Protein AF-A0A356T000-F1 (afdb_monomer_lite)

Foldseek 3Di:
DPPAVVPDDPLCCCVADDQPHVHPHPHPADPPNLQCQLVVCVVCVPVVCSHPVDSVVSNVSSVD

pLDDT: mean 82.18, std 12.8, range [48.88, 95.38]

Radius of gyration: 13.36 Å; chains: 1; bounding box: 27×31×34 Å

Structure (mmCIF, N/CA/C/O backbone):
data_AF-A0A356T000-F1
#
_entry.id   AF-A0A356T000-F1
#
loop_
_atom_site.group_PDB
_atom_site.id
_atom_site.type_symbol
_atom_site.label_atom_id
_atom_site.label_alt_id
_atom_site.label_comp_id
_atom_site.label_asym_id
_atom_site.label_entity_id
_atom_site.label_seq_id
_atom_site.pdbx_PDB_ins_code
_atom_site.Cartn_x
_atom_site.Cartn_y
_atom_site.Cartn_z
_atom_site.occupancy
_atom_site.B_iso_or_equiv
_atom_site.auth_seq_id
_atom_site.auth_comp_id
_atom_site.auth_asym_id
_atom_site.auth_atom_id
_atom_site.pdbx_PDB_model_num
ATOM 1 N N . MET A 1 1 ? -8.813 11.670 20.533 1.00 49.28 1 MET A N 1
ATOM 2 C CA . MET A 1 1 ? -9.207 10.385 19.911 1.00 49.28 1 MET A CA 1
ATOM 3 C C . MET A 1 1 ? -9.531 10.676 18.457 1.00 49.28 1 MET A C 1
ATOM 5 O O . MET A 1 1 ? -10.314 11.584 18.217 1.00 49.28 1 MET A O 1
ATOM 9 N N . ASN A 1 2 ? -8.887 10.005 17.500 1.00 60.19 2 ASN A N 1
ATOM 10 C CA . ASN A 1 2 ? -9.152 10.240 16.076 1.00 60.19 2 ASN A CA 1
ATOM 11 C C . ASN A 1 2 ? -10.535 9.670 15.725 1.00 60.19 2 ASN A C 1
ATOM 13 O O . ASN A 1 2 ? -10.727 8.459 15.791 1.00 60.19 2 ASN A O 1
ATOM 17 N N . ALA A 1 3 ? -11.487 10.544 15.384 1.00 79.12 3 ALA A N 1
ATOM 18 C CA . ALA A 1 3 ? -12.916 10.235 15.241 1.00 79.12 3 ALA A CA 1
ATOM 19 C C . ALA A 1 3 ? -13.262 9.200 14.148 1.00 79.12 3 ALA A C 1
ATOM 21 O O . ALA A 1 3 ? -14.373 8.693 14.114 1.00 79.12 3 ALA A O 1
ATOM 22 N N . CYS A 1 4 ? -12.331 8.870 13.252 1.00 79.50 4 CYS A N 1
ATOM 23 C CA . CYS A 1 4 ? -12.575 7.948 12.139 1.00 79.50 4 CYS A CA 1
ATOM 24 C C . CYS A 1 4 ? -12.408 6.480 12.561 1.00 79.50 4 CYS A C 1
ATOM 26 O O . CYS A 1 4 ? -13.200 5.617 12.189 1.00 79.50 4 CYS A O 1
ATOM 28 N N . ALA A 1 5 ? -11.392 6.202 13.384 1.00 84.12 5 ALA A N 1
ATOM 29 C CA . ALA A 1 5 ? -11.033 4.845 13.797 1.00 84.12 5 ALA A CA 1
ATOM 30 C C . ALA A 1 5 ? -12.014 4.239 14.817 1.00 84.12 5 ALA A C 1
ATOM 32 O O . ALA A 1 5 ? -11.889 3.072 15.173 1.00 84.12 5 ALA A O 1
ATOM 33 N N . SER A 1 6 ? -12.991 5.017 15.298 1.00 87.50 6 SER A N 1
ATOM 34 C CA . SER A 1 6 ? -14.072 4.490 16.134 1.00 87.50 6 SER A CA 1
ATOM 35 C C . SER A 1 6 ? -15.078 3.654 15.342 1.00 87.50 6 SER A C 1
ATOM 37 O O . SER A 1 6 ? -15.739 2.808 15.934 1.00 87.50 6 SER A O 1
ATOM 39 N N . CYS A 1 7 ? -15.197 3.885 14.029 1.00 86.62 7 CYS A N 1
ATOM 40 C CA . CYS A 1 7 ? -16.154 3.187 13.162 1.00 86.62 7 CYS A CA 1
ATOM 41 C C . CYS A 1 7 ? -15.496 2.499 11.956 1.00 86.62 7 CYS A C 1
ATOM 43 O O . CYS A 1 7 ? -16.091 1.594 11.378 1.00 86.62 7 CYS A O 1
ATOM 45 N N . HIS A 1 8 ? -14.287 2.913 11.573 1.00 85.75 8 HIS A N 1
ATOM 46 C CA . HIS A 1 8 ? -13.590 2.429 10.384 1.00 85.75 8 HIS A CA 1
ATOM 47 C C . HIS A 1 8 ? -12.279 1.724 10.722 1.00 85.75 8 HIS A C 1
ATOM 49 O O . HIS A 1 8 ? -11.628 2.020 11.727 1.00 85.75 8 HIS A O 1
ATOM 55 N N . ALA A 1 9 ? -11.870 0.807 9.850 1.00 85.12 9 ALA A N 1
ATOM 56 C CA . ALA A 1 9 ? -10.584 0.138 9.940 1.00 85.12 9 ALA A CA 1
ATOM 57 C C . ALA A 1 9 ? -9.485 0.965 9.252 1.00 85.12 9 ALA A C 1
ATOM 59 O O . ALA A 1 9 ? -9.746 1.791 8.384 1.00 85.12 9 ALA A O 1
ATOM 60 N N . GLU A 1 10 ? -8.224 0.674 9.582 1.00 78.25 10 GLU A N 1
ATOM 61 C CA . GLU A 1 10 ? -7.041 1.290 8.954 1.00 78.25 10 GLU A CA 1
ATOM 62 C C . GLU A 1 10 ? -7.101 1.299 7.416 1.00 78.25 10 GLU A C 1
ATOM 64 O O . GLU A 1 10 ? -6.703 2.274 6.780 1.00 78.25 10 GLU A O 1
ATOM 69 N N . ARG A 1 11 ? -7.635 0.227 6.818 1.00 77.50 11 ARG A N 1
ATOM 70 C CA . ARG A 1 11 ? -7.764 0.078 5.361 1.00 77.50 11 ARG A CA 1
ATOM 71 C C . ARG A 1 11 ? -8.661 1.142 4.717 1.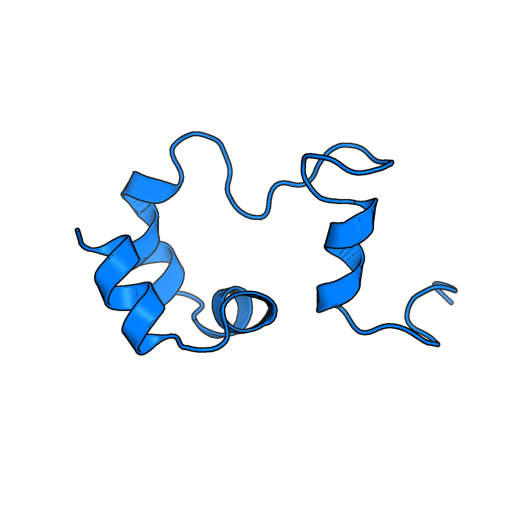00 77.50 11 ARG A C 1
ATOM 73 O O . ARG A 1 11 ? -8.532 1.396 3.527 1.00 77.50 11 ARG A O 1
ATOM 80 N N . ASP A 1 12 ? -9.552 1.761 5.486 1.00 80.50 12 ASP A N 1
ATOM 81 C CA . ASP A 1 12 ? -10.543 2.710 4.979 1.00 80.50 12 ASP A CA 1
ATOM 82 C C . ASP A 1 12 ? -9.968 4.132 4.881 1.00 80.50 12 ASP A C 1
ATOM 84 O O . ASP A 1 12 ? -10.484 4.969 4.143 1.00 80.50 12 ASP A O 1
ATOM 88 N N . CYS A 1 13 ? -8.855 4.410 5.571 1.00 78.25 13 CYS A N 1
ATOM 89 C CA . CYS A 1 13 ? -8.212 5.725 5.594 1.00 78.25 13 CYS A CA 1
ATOM 90 C C . CYS A 1 13 ? -7.832 6.214 4.187 1.00 78.25 13 CYS A C 1
ATOM 92 O O . CYS A 1 13 ? -7.956 7.400 3.879 1.00 78.25 13 CYS A O 1
ATOM 94 N N . VAL A 1 14 ? -7.393 5.301 3.313 1.00 74.94 14 VAL A N 1
ATOM 95 C CA . VAL A 1 14 ? -6.936 5.630 1.952 1.00 74.94 14 VAL A CA 1
ATOM 96 C C . VAL A 1 14 ? -8.078 5.945 0.986 1.00 74.94 14 VAL A C 1
ATOM 98 O O . VAL A 1 14 ? -7.820 6.516 -0.070 1.00 74.94 14 VAL A O 1
ATOM 101 N N . GLN A 1 15 ? -9.332 5.664 1.350 1.00 74.69 15 GLN A N 1
ATOM 102 C CA . GLN A 1 15 ? -10.492 6.060 0.545 1.00 74.69 15 GLN A CA 1
ATOM 103 C C . GLN A 1 15 ? -10.606 7.588 0.443 1.00 74.69 15 GLN A C 1
ATOM 105 O O . GLN A 1 15 ? -10.998 8.113 -0.594 1.00 74.69 15 GLN A O 1
ATOM 110 N N . CYS A 1 16 ? -10.212 8.295 1.508 1.00 70.38 16 CYS A N 1
ATOM 111 C CA . CYS A 1 16 ? -10.233 9.756 1.572 1.00 70.38 16 CYS A CA 1
ATOM 112 C C . CYS A 1 16 ? -8.828 10.378 1.610 1.00 70.38 16 CYS A C 1
ATOM 114 O O . CYS A 1 16 ? -8.663 11.487 1.126 1.00 70.38 16 CYS A O 1
ATOM 116 N N . HIS A 1 17 ? -7.805 9.695 2.132 1.00 74.81 17 HIS A N 1
ATOM 117 C CA . HIS A 1 17 ? -6.428 10.219 2.196 1.00 74.81 17 HIS A CA 1
ATOM 118 C C . HIS A 1 17 ? -5.462 9.601 1.173 1.00 74.81 17 HIS A C 1
ATOM 120 O O . HIS A 1 17 ? -4.278 9.945 1.157 1.00 74.81 17 HIS A O 1
ATOM 126 N N . GLY A 1 18 ? -5.948 8.696 0.323 1.00 70.44 18 GLY A N 1
ATOM 127 C CA . GLY A 1 18 ? -5.170 8.121 -0.770 1.00 70.44 18 GLY A CA 1
ATOM 128 C C . GLY A 1 18 ? -4.905 9.125 -1.890 1.00 70.44 18 GLY A C 1
ATOM 129 O O . GLY A 1 18 ? -5.410 10.245 -1.875 1.00 70.44 18 GLY A O 1
ATOM 130 N N . ALA A 1 19 ? -4.138 8.700 -2.895 1.00 62.50 19 ALA A N 1
ATOM 131 C CA . ALA A 1 19 ? -3.678 9.522 -4.023 1.00 62.50 19 ALA A CA 1
ATOM 132 C C . ALA A 1 19 ? -4.772 10.328 -4.761 1.00 62.50 19 ALA A C 1
ATOM 134 O O . ALA A 1 19 ? -4.451 11.308 -5.424 1.00 62.50 19 ALA A O 1
ATOM 135 N N . LEU A 1 20 ? -6.040 9.913 -4.663 1.00 60.12 20 LEU A N 1
ATOM 136 C CA . LEU A 1 20 ? -7.190 10.522 -5.343 1.00 60.12 20 LEU A CA 1
ATOM 137 C C . LEU A 1 20 ? -8.232 11.127 -4.378 1.00 60.12 20 LEU A C 1
ATOM 139 O O . LEU A 1 20 ? -9.316 11.501 -4.817 1.00 60.12 20 LEU A O 1
ATOM 143 N N . GLY A 1 21 ? -7.951 11.179 -3.072 1.00 59.03 21 GLY A N 1
ATOM 144 C CA . GLY A 1 21 ? -8.905 11.619 -2.050 1.00 59.03 21 GLY A CA 1
ATOM 145 C C . GLY A 1 21 ? -8.746 13.077 -1.584 1.00 59.03 21 GLY A C 1
ATOM 146 O O . GLY A 1 21 ? -7.895 13.828 -2.053 1.00 59.03 21 GLY A O 1
ATOM 147 N N . ILE A 1 22 ? -9.577 13.473 -0.617 1.00 48.88 22 ILE A N 1
ATOM 148 C CA . ILE A 1 22 ? -9.520 14.739 0.134 1.00 48.88 22 ILE A CA 1
ATOM 149 C C . ILE A 1 22 ? -8.358 14.725 1.149 1.00 48.88 22 ILE A C 1
ATOM 151 O O . ILE A 1 22 ? -8.515 14.437 2.336 1.00 48.88 22 ILE A O 1
ATOM 155 N N . GLY A 1 23 ? -7.150 15.027 0.676 1.00 55.78 23 GLY A N 1
ATOM 156 C CA . GLY A 1 23 ? -5.933 15.134 1.488 1.00 55.78 23 GLY A CA 1
ATOM 157 C C . GLY A 1 23 ? -4.676 15.194 0.622 1.00 55.78 23 GLY A C 1
ATOM 158 O O . GLY A 1 23 ? -4.771 15.117 -0.596 1.00 55.78 23 GLY A O 1
ATOM 159 N N . ALA A 1 24 ? -3.490 15.293 1.237 1.00 57.72 24 ALA A N 1
ATOM 160 C CA . ALA A 1 24 ? -2.188 15.414 0.555 1.00 57.72 24 ALA A CA 1
ATOM 161 C C . ALA A 1 24 ? -1.797 14.228 -0.367 1.00 57.72 24 ALA A C 1
ATOM 163 O O . ALA A 1 24 ? -0.669 14.184 -0.848 1.00 57.72 24 ALA A O 1
ATOM 164 N N . GLY A 1 25 ? -2.702 13.275 -0.614 1.00 61.94 25 GLY A N 1
ATOM 165 C CA . GLY A 1 25 ? -2.522 12.213 -1.594 1.00 61.94 25 GLY A CA 1
ATOM 166 C C . GLY A 1 25 ? -1.428 11.228 -1.208 1.00 61.94 25 GLY A C 1
ATOM 167 O O . GLY A 1 25 ? -0.430 11.106 -1.918 1.00 61.94 25 GLY A O 1
ATOM 168 N N . VAL A 1 26 ? -1.594 10.496 -0.102 1.00 68.44 26 VAL A N 1
ATOM 169 C CA . VAL A 1 26 ? -0.637 9.438 0.245 1.00 68.44 26 VAL A CA 1
ATOM 170 C C . VAL A 1 26 ? -0.953 8.228 -0.621 1.00 68.44 26 VAL A C 1
ATOM 172 O O . VAL A 1 26 ? -1.802 7.399 -0.293 1.00 68.44 26 VAL A O 1
ATOM 175 N N . SER A 1 27 ? -0.291 8.137 -1.771 1.00 75.19 27 SER A N 1
ATOM 176 C CA . SER A 1 27 ? -0.297 6.890 -2.521 1.00 75.19 27 SER A CA 1
ATOM 177 C C . SER A 1 27 ? 0.416 5.820 -1.689 1.00 75.19 27 SER A C 1
ATOM 179 O O . SER A 1 27 ? 1.575 6.031 -1.323 1.00 75.19 27 SER A O 1
ATOM 181 N N . PRO A 1 28 ? -0.207 4.656 -1.424 1.00 76.50 28 PRO A N 1
ATOM 182 C CA . PRO A 1 28 ? 0.509 3.523 -0.839 1.00 76.50 28 PRO A CA 1
ATOM 183 C C . PRO A 1 28 ? 1.650 3.042 -1.753 1.00 76.50 28 PRO A C 1
ATOM 185 O O . PRO A 1 28 ? 2.560 2.362 -1.290 1.00 76.50 28 PRO A O 1
ATOM 188 N N . HIS A 1 29 ? 1.625 3.433 -3.035 1.00 87.56 29 HIS A N 1
ATOM 189 C CA . HIS A 1 29 ? 2.658 3.163 -4.028 1.00 87.56 29 HIS A CA 1
ATOM 190 C C . HIS A 1 29 ? 3.186 4.479 -4.629 1.00 87.56 29 HIS A C 1
ATOM 192 O O . HIS A 1 29 ? 2.472 5.116 -5.411 1.00 87.56 29 HIS A O 1
ATOM 198 N N . PRO A 1 30 ? 4.413 4.923 -4.310 1.00 83.62 30 PRO A N 1
ATOM 199 C CA . PRO A 1 30 ? 5.003 6.087 -4.969 1.00 83.62 30 PRO A CA 1
ATOM 200 C C . PRO A 1 30 ? 5.208 5.854 -6.483 1.00 83.62 30 PRO A C 1
ATOM 202 O O . PRO A 1 30 ? 5.165 4.711 -6.953 1.00 83.62 30 PRO A O 1
ATOM 205 N N . PRO A 1 31 ? 5.460 6.913 -7.275 1.00 84.88 31 PRO A N 1
ATOM 206 C CA . PRO A 1 31 ? 5.827 6.764 -8.682 1.00 84.88 31 PRO A CA 1
ATOM 207 C C . PRO A 1 31 ? 6.988 5.775 -8.862 1.00 84.88 31 PRO A C 1
ATOM 209 O O . PRO A 1 31 ? 7.984 5.838 -8.145 1.00 84.88 31 PRO A O 1
ATOM 212 N N . GLY A 1 32 ? 6.848 4.837 -9.803 1.00 87.44 32 GLY A N 1
ATOM 213 C CA . GLY A 1 32 ? 7.862 3.809 -10.074 1.00 87.44 32 GLY A CA 1
ATOM 214 C C . GLY A 1 32 ? 7.902 2.635 -9.085 1.00 87.44 32 GLY A C 1
ATOM 215 O O . GLY A 1 32 ? 8.719 1.735 -9.264 1.00 87.44 32 GLY A O 1
ATOM 216 N N . PHE A 1 33 ? 7.008 2.581 -8.088 1.00 90.88 33 PHE A N 1
ATOM 217 C CA . PHE A 1 33 ? 6.988 1.522 -7.066 1.00 90.88 33 PHE A CA 1
ATOM 218 C C . PHE A 1 33 ? 6.922 0.091 -7.623 1.00 90.88 33 PHE A C 1
ATOM 220 O O . PHE A 1 33 ? 7.418 -0.834 -6.988 1.00 90.88 33 PHE A O 1
ATOM 227 N N . ALA A 1 34 ? 6.363 -0.111 -8.822 1.00 90.94 34 ALA A N 1
ATOM 228 C CA . ALA A 1 34 ? 6.310 -1.427 -9.463 1.00 90.94 34 ALA A CA 1
ATOM 229 C C . ALA A 1 34 ? 7.693 -2.111 -9.532 1.00 90.94 34 ALA A C 1
ATOM 231 O O . ALA A 1 34 ? 7.786 -3.308 -9.278 1.00 90.94 34 ALA A O 1
ATOM 232 N N . ALA A 1 35 ? 8.771 -1.346 -9.751 1.00 93.38 35 ALA A N 1
ATOM 233 C CA . ALA A 1 35 ? 10.136 -1.874 -9.826 1.00 93.38 35 ALA A CA 1
ATOM 234 C C . ALA A 1 35 ? 10.653 -2.460 -8.497 1.00 93.38 35 ALA A C 1
ATOM 236 O O . ALA A 1 35 ? 11.560 -3.289 -8.497 1.00 93.38 35 ALA A O 1
ATOM 237 N N . SER A 1 36 ? 10.088 -2.046 -7.360 1.00 93.06 36 SER A N 1
ATOM 238 C CA . SER A 1 36 ? 10.445 -2.535 -6.022 1.00 93.06 36 SER A CA 1
ATOM 239 C C . SER A 1 36 ? 9.324 -3.338 -5.351 1.00 93.06 36 SER A C 1
ATOM 241 O O . SER A 1 36 ? 9.497 -3.790 -4.217 1.00 93.06 36 SER A O 1
ATOM 243 N N . CYS A 1 37 ? 8.215 -3.585 -6.061 1.00 94.69 37 CYS A N 1
ATOM 244 C CA . CYS A 1 37 ? 7.010 -4.269 -5.574 1.00 94.69 37 CYS A CA 1
ATOM 245 C C . CYS A 1 37 ? 7.340 -5.595 -4.885 1.00 94.69 37 CYS A C 1
ATOM 247 O O . CYS A 1 37 ? 6.934 -5.830 -3.748 1.00 94.69 37 CYS A O 1
ATOM 249 N N . LEU A 1 38 ? 8.143 -6.442 -5.535 1.00 95.19 38 LEU A N 1
ATOM 250 C CA . LEU A 1 38 ? 8.486 -7.767 -5.018 1.00 95.19 38 LEU A CA 1
ATOM 251 C C . LEU A 1 38 ? 9.355 -7.700 -3.749 1.00 95.19 38 LEU A C 1
ATOM 253 O O . LEU A 1 38 ? 9.161 -8.483 -2.813 1.00 95.19 38 LEU A O 1
ATOM 257 N N . GLY A 1 39 ? 10.291 -6.747 -3.703 1.00 95.12 39 GLY A N 1
ATOM 258 C CA . GLY A 1 39 ? 11.136 -6.495 -2.535 1.00 95.12 39 GLY A CA 1
ATOM 259 C C . GLY A 1 39 ? 10.323 -5.973 -1.351 1.00 95.12 39 GLY A C 1
ATOM 260 O O . GLY A 1 39 ? 10.442 -6.496 -0.243 1.00 95.12 39 GLY A O 1
ATOM 261 N N . ALA A 1 40 ? 9.429 -5.014 -1.596 1.00 94.56 40 ALA A N 1
ATOM 262 C CA . ALA A 1 40 ? 8.529 -4.468 -0.584 1.00 94.56 40 ALA A CA 1
ATOM 263 C C . ALA A 1 40 ? 7.546 -5.526 -0.049 1.00 94.56 40 ALA A C 1
ATOM 265 O O . ALA A 1 40 ? 7.389 -5.655 1.167 1.00 94.56 40 ALA A O 1
ATOM 266 N N . LEU A 1 41 ? 6.951 -6.338 -0.933 1.00 95.38 41 LEU A N 1
ATOM 267 C CA . LEU A 1 41 ? 6.072 -7.451 -0.561 1.00 95.38 41 LEU A CA 1
ATOM 268 C C . LEU A 1 41 ? 6.797 -8.473 0.322 1.00 95.38 41 LEU A C 1
ATOM 270 O O . LEU A 1 41 ? 6.239 -8.941 1.313 1.00 95.38 41 LEU A O 1
ATOM 274 N N . SER A 1 42 ? 8.045 -8.799 -0.014 1.00 94.44 42 SER A N 1
ATOM 275 C CA . SER A 1 42 ? 8.854 -9.736 0.773 1.00 94.44 42 SER A CA 1
ATOM 276 C C . SER A 1 42 ? 9.276 -9.147 2.126 1.00 94.44 42 SER A C 1
ATOM 278 O O . SER A 1 42 ? 9.387 -9.887 3.099 1.00 94.44 42 SER A O 1
ATOM 280 N N . GLY A 1 43 ? 9.471 -7.826 2.208 1.00 95.31 43 GLY A N 1
ATOM 281 C CA . GLY A 1 43 ? 9.850 -7.127 3.440 1.00 95.31 43 GLY A CA 1
ATOM 282 C C . GLY A 1 43 ? 8.691 -6.857 4.407 1.00 95.31 43 GLY A C 1
ATOM 283 O O . GLY A 1 43 ? 8.893 -6.889 5.619 1.00 95.31 43 GLY A O 1
ATOM 284 N N . ASN A 1 44 ? 7.475 -6.600 3.909 1.00 93.69 44 ASN A N 1
ATOM 285 C CA . ASN A 1 44 ? 6.296 -6.362 4.750 1.00 93.69 44 ASN A CA 1
ATOM 286 C C . ASN A 1 44 ? 4.981 -6.775 4.065 1.00 93.69 44 ASN A C 1
ATOM 288 O O . ASN A 1 44 ? 4.132 -5.954 3.710 1.00 93.69 44 ASN A O 1
ATOM 292 N N . ALA A 1 45 ? 4.769 -8.084 3.957 1.00 93.94 45 ALA A N 1
ATOM 293 C CA . ALA A 1 45 ? 3.566 -8.657 3.359 1.00 93.94 45 ALA A CA 1
ATOM 294 C C . ALA A 1 45 ? 2.253 -8.248 4.056 1.00 93.94 45 ALA A C 1
ATOM 296 O O . ALA A 1 45 ? 1.192 -8.217 3.426 1.00 93.94 45 ALA A O 1
ATOM 297 N N . ARG A 1 46 ? 2.301 -7.920 5.358 1.00 91.38 46 ARG A N 1
ATOM 298 C CA . ARG A 1 46 ? 1.120 -7.498 6.126 1.00 91.38 46 ARG A CA 1
ATOM 299 C C . ARG A 1 46 ? 0.557 -6.180 5.598 1.00 91.38 46 ARG A C 1
ATOM 301 O O . ARG A 1 46 ? -0.654 -6.098 5.422 1.00 91.38 46 ARG A O 1
ATOM 308 N N . ALA A 1 47 ? 1.414 -5.198 5.311 1.00 88.38 47 ALA A N 1
ATOM 309 C CA . ALA A 1 47 ? 0.987 -3.911 4.760 1.00 88.38 47 ALA A CA 1
ATOM 310 C C . ALA A 1 47 ? 0.305 -4.077 3.392 1.00 88.38 47 ALA A C 1
ATOM 312 O O . ALA A 1 47 ? -0.733 -3.473 3.136 1.00 88.38 47 ALA A O 1
ATOM 313 N N . CYS A 1 48 ? 0.828 -4.969 2.544 1.00 91.25 48 CYS A N 1
ATOM 314 C CA . CYS A 1 48 ? 0.222 -5.282 1.250 1.00 91.25 48 CYS A CA 1
ATOM 315 C C . CYS A 1 48 ? -1.146 -5.968 1.406 1.00 91.25 48 CYS A C 1
ATOM 317 O O . CYS A 1 48 ? -2.096 -5.643 0.690 1.00 91.25 48 CYS A O 1
ATOM 319 N N . ARG A 1 49 ? -1.276 -6.896 2.366 1.00 90.25 49 ARG A N 1
ATOM 320 C CA . ARG A 1 49 ? -2.520 -7.648 2.604 1.00 90.25 49 ARG A CA 1
ATOM 321 C C . ARG A 1 49 ? -3.685 -6.750 3.009 1.00 90.25 49 ARG A C 1
ATOM 323 O O . ARG A 1 49 ? -4.820 -7.083 2.677 1.00 90.25 49 ARG A O 1
ATOM 330 N N . THR A 1 50 ? -3.418 -5.635 3.694 1.00 86.06 50 THR A N 1
ATOM 331 C CA . THR A 1 50 ? -4.447 -4.686 4.151 1.00 86.06 50 THR A CA 1
ATOM 332 C C . THR A 1 50 ? -5.397 -4.269 3.025 1.00 86.06 50 THR A C 1
ATOM 334 O O . THR A 1 50 ? -6.601 -4.168 3.277 1.00 86.06 50 THR A O 1
ATOM 337 N N . CYS A 1 51 ? -4.875 -4.124 1.799 1.00 85.88 51 CYS A N 1
ATOM 338 C CA . CYS A 1 51 ? -5.644 -3.724 0.617 1.00 85.88 51 CYS A CA 1
ATOM 339 C C . CYS A 1 51 ? -5.739 -4.811 -0.470 1.00 85.88 51 CYS A C 1
ATOM 341 O O . CYS A 1 51 ? -6.749 -4.879 -1.162 1.00 85.88 51 CYS A O 1
ATOM 343 N N . HIS A 1 52 ? -4.719 -5.660 -0.645 1.00 89.00 52 HIS A N 1
ATOM 344 C CA . HIS A 1 52 ? -4.674 -6.612 -1.767 1.00 89.00 52 HIS A CA 1
ATOM 345 C C . HIS A 1 52 ? -5.281 -7.992 -1.472 1.00 89.00 52 HIS A C 1
ATOM 347 O O . HIS A 1 52 ? -5.627 -8.699 -2.414 1.00 89.00 52 HIS A O 1
ATOM 353 N N . GLY A 1 53 ? -5.438 -8.378 -0.199 1.00 88.31 53 GLY A N 1
ATOM 354 C CA . GLY A 1 53 ? -6.076 -9.640 0.203 1.00 88.31 53 GLY A CA 1
ATOM 355 C C . GLY A 1 53 ? -5.266 -10.900 -0.133 1.00 88.31 53 GLY A C 1
ATOM 356 O O . GLY A 1 53 ? -4.666 -11.499 0.762 1.00 88.31 53 GLY A O 1
ATOM 357 N N . ASP A 1 54 ? -5.246 -11.294 -1.407 1.00 94.88 54 ASP A N 1
ATOM 358 C CA . ASP A 1 54 ? -4.521 -12.461 -1.917 1.00 94.88 54 ASP A CA 1
ATOM 359 C C . ASP A 1 54 ? -3.067 -12.097 -2.240 1.00 94.88 54 ASP A C 1
ATOM 361 O O . ASP A 1 54 ? -2.751 -11.433 -3.231 1.00 94.88 54 ASP A O 1
ATOM 365 N N . LEU A 1 55 ? -2.166 -12.530 -1.361 1.00 93.62 55 LEU A N 1
ATOM 366 C CA . LEU A 1 55 ? -0.743 -12.243 -1.488 1.00 93.62 55 LEU A CA 1
ATOM 367 C C . LEU A 1 55 ? -0.041 -13.104 -2.536 1.00 93.62 55 LEU A C 1
ATOM 369 O O . LEU A 1 55 ? 0.985 -12.667 -3.052 1.00 93.62 55 LEU A O 1
ATOM 373 N N . GLU A 1 56 ? -0.571 -14.280 -2.861 1.00 94.00 56 GLU A N 1
ATOM 374 C CA . GLU A 1 56 ? 0.033 -15.146 -3.874 1.00 94.00 56 GLU A CA 1
ATOM 375 C C . GLU A 1 56 ? -0.281 -14.602 -5.267 1.00 94.00 56 GLU A C 1
ATOM 377 O O . GLU A 1 56 ? 0.620 -14.396 -6.087 1.00 94.00 56 GLU A O 1
ATOM 382 N N . ALA A 1 57 ? -1.542 -14.217 -5.488 1.00 94.75 57 ALA A N 1
ATOM 383 C CA . ALA A 1 57 ? -1.931 -13.471 -6.678 1.00 94.75 57 ALA A CA 1
ATOM 384 C C . ALA A 1 57 ? -1.150 -12.154 -6.812 1.00 94.75 57 ALA A C 1
ATOM 386 O O . ALA A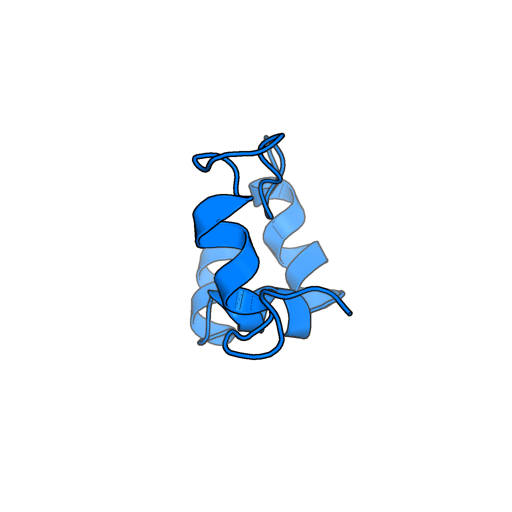 1 57 ? -0.688 -11.810 -7.902 1.00 94.75 57 ALA A O 1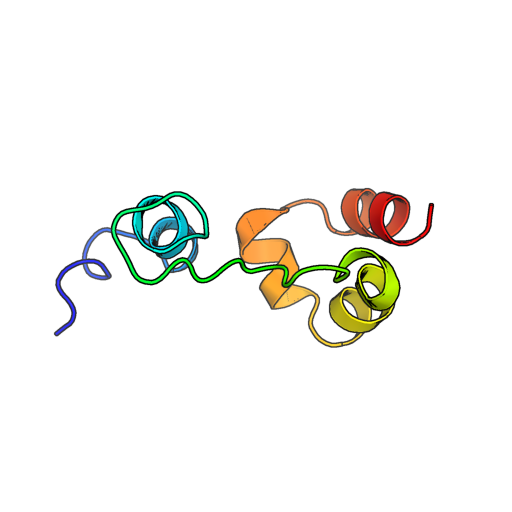
ATOM 387 N N . LEU A 1 58 ? -0.957 -11.415 -5.712 1.00 94.38 58 LEU A N 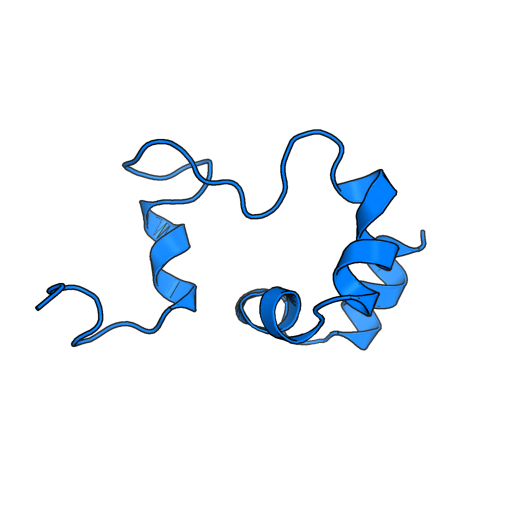1
ATOM 388 C CA . LEU A 1 58 ? -0.158 -10.188 -5.725 1.00 94.38 58 LEU A CA 1
ATOM 389 C C . LEU A 1 58 ? 1.313 -10.454 -6.070 1.00 94.38 58 LEU A C 1
ATOM 391 O O . LEU A 1 58 ? 1.905 -9.685 -6.828 1.00 94.38 58 LEU A O 1
ATOM 395 N N . ARG A 1 59 ? 1.903 -11.536 -5.554 1.00 94.50 59 ARG A N 1
ATOM 396 C CA . ARG A 1 59 ? 3.297 -11.905 -5.830 1.00 94.50 59 ARG A CA 1
ATOM 397 C C . ARG A 1 59 ? 3.531 -12.138 -7.320 1.00 94.50 59 ARG A C 1
ATOM 399 O O . ARG A 1 59 ? 4.512 -11.625 -7.851 1.00 94.50 59 ARG A O 1
ATOM 406 N N . MET A 1 60 ? 2.602 -12.817 -7.997 1.00 93.00 60 MET A N 1
ATOM 407 C CA . MET A 1 60 ? 2.649 -13.000 -9.454 1.00 93.00 60 MET A CA 1
ATOM 408 C C . MET A 1 60 ? 2.583 -11.665 -10.210 1.00 93.00 60 MET A C 1
ATOM 410 O O . MET A 1 60 ? 3.280 -11.487 -11.201 1.00 93.00 60 MET A O 1
ATOM 414 N N . ARG A 1 61 ? 1.802 -10.695 -9.717 1.00 90.56 61 ARG A N 1
ATOM 415 C CA . ARG A 1 61 ? 1.677 -9.356 -10.325 1.00 90.56 61 ARG A CA 1
ATOM 416 C C . ARG A 1 61 ? 2.886 -8.451 -10.088 1.00 90.56 61 ARG A C 1
ATOM 418 O O . ARG A 1 61 ? 3.149 -7.589 -10.913 1.00 90.56 61 ARG A O 1
ATOM 425 N N . CYS A 1 62 ? 3.589 -8.609 -8.967 1.00 91.38 62 CYS A N 1
ATOM 426 C CA . CYS A 1 62 ? 4.820 -7.866 -8.682 1.00 91.38 62 CYS A CA 1
ATOM 427 C C . CYS A 1 62 ? 6.040 -8.396 -9.457 1.00 91.38 62 CYS A C 1
ATOM 429 O O . CYS A 1 62 ? 7.053 -7.704 -9.509 1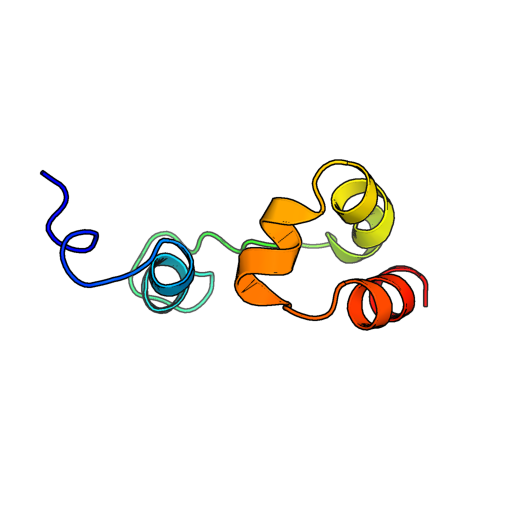.00 91.38 62 CYS A O 1
ATOM 431 N N . GLY A 1 63 ? 5.994 -9.644 -9.937 1.00 78.31 63 GLY A N 1
ATOM 432 C CA . GLY A 1 63 ? 7.122 -10.332 -10.576 1.00 78.31 63 GLY A CA 1
ATOM 433 C C . GLY A 1 63 ? 6.999 -10.507 -12.092 1.00 78.31 63 GLY A C 1
ATOM 434 O O . GLY A 1 63 ? 7.842 -11.195 -12.662 1.00 78.31 63 GLY A O 1
ATOM 435 N N . GLY A 1 64 ? 5.951 -9.947 -12.705 1.00 62.22 64 GLY A N 1
ATOM 436 C CA . GLY A 1 64 ? 5.703 -9.962 -14.150 1.00 62.22 64 GLY A CA 1
ATOM 437 C C . GLY A 1 64 ? 6.128 -8.674 -14.833 1.00 62.22 64 GLY A C 1
ATOM 438 O O . GLY A 1 64 ? 5.982 -7.603 -14.201 1.00 62.22 64 GLY A O 1
#

Secondary structure (DSSP, 8-state):
--TTTTTS-G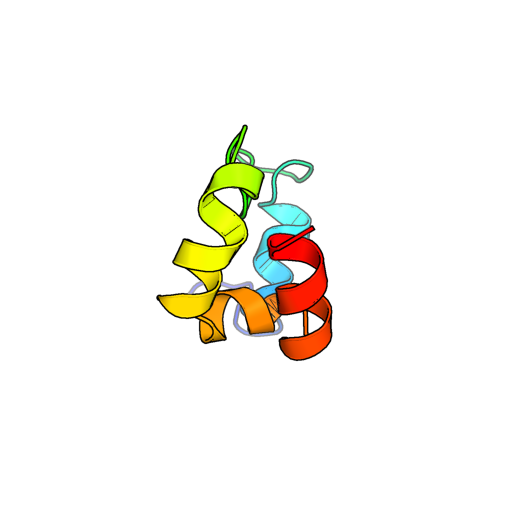GGHHHHHSTTSSSS---SS-TTGGGGHHHHHHH-HHHHHHHH--HHHHHHHH--

Sequence (64 aa):
MNACASCHAERDCVQCHGALGIGAGVSPHPPGFAASCLGALSGNARACRTCHGDLEALRMRCGG